Protein AF-A0A6A1URW0-F1 (afdb_monomer)

Structure (mmCIF, N/CA/C/O backbone):
data_AF-A0A6A1URW0-F1
#
_entry.id   AF-A0A6A1URW0-F1
#
loop_
_atom_site.group_PDB
_atom_site.id
_atom_site.type_symbol
_atom_site.label_atom_id
_atom_site.label_alt_id
_atom_site.label_comp_id
_atom_site.label_asym_id
_atom_site.label_entity_id
_atom_site.label_seq_id
_atom_site.pdbx_PDB_ins_code
_atom_site.Cartn_x
_atom_site.Cartn_y
_atom_site.Cartn_z
_atom_site.occupancy
_atom_site.B_iso_or_equiv
_atom_site.auth_seq_id
_atom_site.auth_comp_id
_atom_site.auth_asym_id
_atom_site.auth_atom_id
_atom_site.pdbx_PDB_model_num
ATOM 1 N N . MET A 1 1 ? 20.973 -12.492 -2.946 1.00 34.12 1 MET A N 1
ATOM 2 C CA . MET A 1 1 ? 20.709 -12.257 -1.513 1.00 34.12 1 MET A CA 1
ATOM 3 C C . MET A 1 1 ? 19.382 -11.526 -1.462 1.00 34.12 1 MET A C 1
ATOM 5 O O . MET A 1 1 ? 19.305 -10.441 -2.010 1.00 34.12 1 MET A O 1
ATOM 9 N N . LEU A 1 2 ? 18.318 -12.193 -1.011 1.00 36.94 2 LEU A N 1
ATOM 10 C CA . LEU A 1 2 ? 16.967 -11.626 -0.973 1.00 36.94 2 LEU A CA 1
ATOM 11 C C . LEU A 1 2 ? 16.920 -10.578 0.143 1.00 36.94 2 LEU A C 1
ATOM 13 O O . LEU A 1 2 ? 16.978 -10.933 1.319 1.00 36.94 2 LEU A O 1
ATOM 17 N N . ASP A 1 3 ? 16.863 -9.299 -0.217 1.00 43.34 3 ASP A N 1
ATOM 18 C CA . ASP A 1 3 ? 16.627 -8.229 0.747 1.00 43.34 3 ASP A CA 1
ATOM 19 C C . ASP A 1 3 ? 15.200 -8.359 1.299 1.00 43.34 3 ASP A C 1
ATOM 21 O O . ASP A 1 3 ? 14.215 -8.157 0.587 1.00 43.34 3 ASP A O 1
ATOM 25 N N . PHE A 1 4 ? 15.084 -8.683 2.592 1.00 49.00 4 PHE A N 1
ATOM 26 C CA . PHE A 1 4 ? 13.818 -8.854 3.325 1.00 49.00 4 PHE A CA 1
ATOM 27 C C . PHE A 1 4 ? 12.871 -7.641 3.245 1.00 49.00 4 PHE A C 1
ATOM 29 O O . PHE A 1 4 ? 11.690 -7.770 3.556 1.00 49.00 4 PHE A O 1
ATOM 36 N N . LYS A 1 5 ? 13.360 -6.474 2.804 1.00 49.03 5 LYS A N 1
ATOM 37 C CA . LYS A 1 5 ? 12.553 -5.266 2.578 1.00 49.03 5 LYS A CA 1
ATOM 38 C C . LYS A 1 5 ? 11.571 -5.406 1.409 1.00 49.03 5 LYS A C 1
ATOM 40 O O . LYS A 1 5 ? 10.525 -4.769 1.430 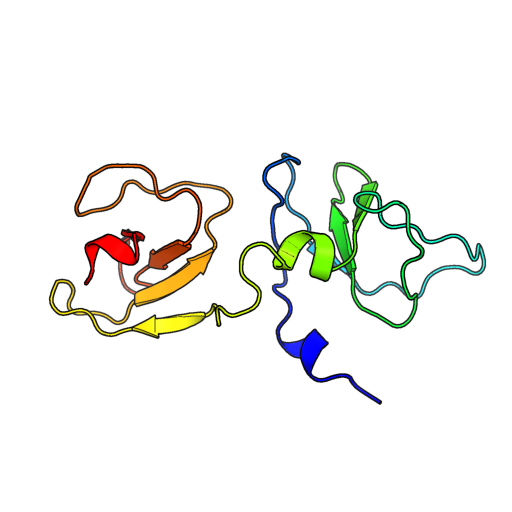1.00 49.03 5 LYS A O 1
ATOM 45 N N . CYS A 1 6 ? 11.869 -6.255 0.422 1.00 53.84 6 CYS A N 1
ATOM 46 C CA . CYS A 1 6 ? 10.985 -6.445 -0.733 1.00 53.84 6 CYS A CA 1
ATOM 47 C C . CYS A 1 6 ? 9.742 -7.283 -0.390 1.00 53.84 6 CYS A C 1
ATOM 49 O O . CYS A 1 6 ? 8.696 -7.109 -1.002 1.00 53.84 6 CYS A O 1
ATOM 51 N N . ALA A 1 7 ? 9.827 -8.156 0.622 1.00 51.69 7 ALA A N 1
ATOM 52 C CA . ALA A 1 7 ? 8.726 -9.038 1.026 1.00 51.69 7 ALA A CA 1
ATOM 53 C C . ALA A 1 7 ? 7.561 -8.300 1.714 1.00 51.69 7 ALA A C 1
ATOM 55 O O . ALA A 1 7 ? 6.494 -8.878 1.900 1.00 51.69 7 ALA A O 1
ATOM 56 N N . THR A 1 8 ? 7.765 -7.041 2.113 1.00 58.81 8 THR A N 1
ATOM 57 C CA . THR A 1 8 ? 6.752 -6.200 2.769 1.00 58.81 8 THR A CA 1
ATOM 58 C C . THR A 1 8 ? 6.145 -5.150 1.840 1.00 58.81 8 THR A C 1
ATOM 60 O O . THR A 1 8 ? 5.382 -4.306 2.304 1.00 58.81 8 THR A O 1
ATOM 63 N N . LEU A 1 9 ? 6.506 -5.156 0.553 1.00 61.72 9 LEU A N 1
ATOM 64 C CA . LEU A 1 9 ? 5.964 -4.216 -0.424 1.00 61.72 9 LEU A CA 1
ATOM 65 C C . LEU A 1 9 ? 4.505 -4.572 -0.729 1.00 61.72 9 LEU A C 1
ATOM 67 O O . LEU A 1 9 ? 4.162 -5.739 -0.917 1.00 61.72 9 LEU A O 1
ATOM 71 N N . GLN A 1 10 ? 3.636 -3.562 -0.741 1.00 62.44 10 GLN A N 1
ATOM 72 C CA . GLN A 1 10 ? 2.227 -3.755 -1.068 1.00 62.44 10 GLN A CA 1
ATOM 73 C C . GLN A 1 10 ? 2.092 -4.107 -2.551 1.00 62.44 10 GLN A C 1
ATOM 75 O O . GLN A 1 10 ? 2.816 -3.586 -3.389 1.00 62.44 10 GLN A O 1
ATOM 80 N N . HIS A 1 11 ? 1.152 -4.988 -2.886 1.00 57.31 11 HIS A N 1
ATOM 81 C CA . HIS A 1 11 ? 0.919 -5.385 -4.278 1.00 57.31 11 HIS A CA 1
ATOM 82 C C . HIS A 1 11 ? 0.406 -4.223 -5.146 1.00 57.31 11 HIS A C 1
ATOM 84 O O . HIS A 1 11 ? 0.636 -4.200 -6.351 1.00 57.31 11 HIS A O 1
ATOM 90 N N . SER A 1 12 ? -0.271 -3.249 -4.538 1.00 58.22 12 SER A N 1
ATOM 91 C CA . SER A 1 12 ? -0.721 -2.031 -5.201 1.00 58.22 12 SER A CA 1
ATOM 92 C C . SER A 1 12 ? -0.674 -0.842 -4.251 1.00 58.22 12 SER A C 1
ATOM 94 O O . SER A 1 12 ? -0.941 -0.990 -3.058 1.00 58.22 12 SER A O 1
ATOM 96 N N . THR A 1 13 ? -0.375 0.337 -4.780 1.00 61.44 13 THR A N 1
ATOM 97 C CA . THR A 1 13 ? -0.332 1.601 -4.035 1.00 61.44 13 THR A CA 1
ATOM 98 C C . THR A 1 13 ? -0.736 2.743 -4.964 1.00 61.44 13 THR A C 1
ATOM 100 O O . THR A 1 13 ? -0.619 2.605 -6.177 1.00 61.44 13 THR A O 1
ATOM 103 N N . SER A 1 14 ? -1.206 3.876 -4.450 1.00 58.09 14 SER A N 1
ATOM 104 C CA . SER A 1 14 ? -1.331 5.083 -5.274 1.00 58.09 14 SER A CA 1
ATOM 105 C C . SER A 1 14 ? -0.604 6.258 -4.644 1.00 58.09 14 SER A C 1
ATOM 107 O O . SER A 1 14 ? -0.432 6.358 -3.429 1.00 58.09 14 SER A O 1
ATOM 109 N N . TYR A 1 15 ? -0.111 7.120 -5.522 1.00 63.31 15 TYR A N 1
ATOM 110 C CA . TYR A 1 15 ? 0.699 8.278 -5.199 1.00 63.31 15 TYR A CA 1
ATOM 111 C C . TYR A 1 15 ? -0.175 9.504 -5.440 1.00 63.31 15 TYR A C 1
ATOM 113 O O . TYR A 1 15 ? -0.639 9.678 -6.553 1.00 63.31 15 TYR A O 1
ATOM 121 N N . GLY A 1 16 ? -0.443 10.323 -4.416 1.00 60.97 16 GLY A N 1
ATOM 122 C CA . GLY A 1 16 ? -1.436 11.414 -4.487 1.00 60.97 16 GLY A CA 1
ATOM 123 C C . GLY A 1 16 ? -1.359 12.330 -5.728 1.00 60.97 16 GLY A C 1
ATOM 124 O O . GLY A 1 16 ? -2.404 12.716 -6.238 1.00 60.97 16 GLY A O 1
ATOM 125 N N . PRO A 1 17 ? -0.163 12.653 -6.257 1.00 64.12 17 PRO A N 1
ATOM 126 C CA . PRO A 1 17 ? -0.009 13.387 -7.521 1.00 64.12 17 PRO A CA 1
ATOM 127 C C . PRO A 1 17 ? -0.361 12.619 -8.810 1.00 64.12 17 PRO A C 1
ATOM 129 O O . PRO A 1 17 ? -0.251 13.186 -9.893 1.00 64.12 17 PRO A O 1
ATOM 132 N N . HIS A 1 18 ? -0.735 11.343 -8.727 1.00 67.19 18 HIS A N 1
ATOM 133 C CA . HIS A 1 18 ? -0.957 10.454 -9.861 1.00 67.19 18 HIS A CA 1
ATOM 134 C C . HIS A 1 18 ? -2.251 9.639 -9.683 1.00 67.19 18 HIS A C 1
ATOM 136 O O . HIS A 1 18 ? -2.407 8.865 -8.738 1.00 67.19 18 HIS A O 1
ATOM 142 N N . GLU A 1 19 ? -3.177 9.805 -10.629 1.00 69.94 19 GLU A N 1
ATOM 143 C CA . GLU A 1 19 ? -4.565 9.329 -10.535 1.00 69.94 19 GLU A CA 1
ATOM 144 C C . GLU A 1 19 ? -4.707 7.795 -10.584 1.00 69.94 19 GLU A C 1
ATOM 146 O O . GLU A 1 19 ? -5.591 7.217 -9.958 1.00 69.94 19 GLU A O 1
ATOM 151 N N . HIS A 1 20 ? -3.817 7.095 -11.286 1.00 76.81 20 HIS A N 1
ATOM 152 C CA . HIS A 1 20 ? -3.943 5.646 -11.456 1.00 76.81 20 HIS A CA 1
ATOM 153 C C . HIS A 1 20 ? -3.161 4.869 -10.383 1.00 76.81 20 HIS A C 1
ATOM 155 O O . HIS A 1 20 ? -2.105 5.325 -9.920 1.00 76.81 20 HIS A O 1
ATOM 161 N N . PRO A 1 21 ? -3.647 3.683 -9.975 1.00 69.38 21 PRO A N 1
ATOM 162 C CA . PRO A 1 21 ? -2.935 2.834 -9.037 1.00 69.38 21 PRO A CA 1
ATOM 163 C C . PRO A 1 21 ? -1.670 2.262 -9.676 1.00 69.38 21 PRO A C 1
ATOM 165 O O . PRO A 1 21 ? -1.654 1.803 -10.815 1.00 69.38 21 PRO A O 1
ATOM 168 N N . PHE A 1 22 ? -0.608 2.232 -8.891 1.00 78.81 22 PHE A N 1
ATOM 169 C CA . PHE A 1 22 ? 0.595 1.496 -9.206 1.00 78.81 22 PHE A CA 1
ATOM 170 C C . PHE A 1 22 ? 0.450 0.054 -8.758 1.00 78.81 22 PHE A C 1
ATOM 172 O O . PHE A 1 22 ? 0.035 -0.217 -7.631 1.00 78.81 22 PHE A O 1
ATOM 179 N N . ILE A 1 23 ? 0.859 -0.867 -9.617 1.00 78.88 23 ILE A N 1
ATOM 180 C CA . ILE A 1 23 ? 1.015 -2.280 -9.299 1.00 78.88 23 ILE A CA 1
ATOM 181 C C . ILE A 1 23 ? 2.483 -2.589 -9.058 1.00 78.88 23 ILE A C 1
ATOM 183 O O . ILE A 1 23 ? 3.374 -2.020 -9.688 1.00 78.88 23 ILE A O 1
ATOM 187 N N . LEU A 1 24 ? 2.746 -3.472 -8.107 1.00 80.50 24 LEU A N 1
ATOM 188 C CA . LEU A 1 24 ? 4.095 -3.910 -7.825 1.00 80.50 24 LEU A CA 1
ATOM 189 C C . LEU A 1 24 ? 4.526 -4.911 -8.901 1.00 80.50 24 LEU A C 1
ATOM 191 O O . LEU A 1 24 ? 3.949 -5.990 -9.036 1.00 80.50 24 LEU A O 1
ATOM 195 N N . CYS A 1 25 ? 5.551 -4.547 -9.658 1.00 77.12 25 CYS A N 1
ATOM 196 C CA . CYS A 1 25 ? 6.066 -5.313 -10.775 1.00 77.12 25 CYS A CA 1
ATOM 197 C C . CYS A 1 25 ? 7.489 -5.802 -10.513 1.00 77.12 25 CYS A C 1
ATOM 199 O O . CYS A 1 25 ? 8.321 -5.144 -9.883 1.00 77.12 25 CYS A O 1
ATOM 201 N N . TYR A 1 26 ? 7.757 -6.985 -11.053 1.00 73.81 26 TYR A N 1
ATOM 202 C CA . TYR A 1 26 ? 9.087 -7.550 -11.183 1.00 73.81 26 TYR A CA 1
ATOM 203 C C . TYR A 1 26 ? 9.215 -8.087 -12.605 1.00 73.81 26 TYR A C 1
ATOM 205 O O . TYR A 1 26 ? 8.752 -9.186 -12.912 1.00 73.81 26 TYR A O 1
ATOM 213 N N . SER A 1 27 ? 9.776 -7.275 -13.493 1.00 68.25 27 SER A N 1
ATOM 214 C CA . SER A 1 27 ? 10.096 -7.681 -14.858 1.00 68.25 27 SER A CA 1
ATOM 215 C C . SER A 1 27 ? 11.587 -7.959 -14.968 1.00 68.25 27 SER A C 1
ATOM 217 O O . SER A 1 27 ? 12.402 -7.155 -14.521 1.00 68.25 27 SER A O 1
ATOM 219 N N . ALA A 1 28 ? 11.939 -9.085 -15.594 1.00 55.31 28 ALA A N 1
ATOM 220 C CA . ALA A 1 28 ? 13.261 -9.234 -16.180 1.00 55.31 28 ALA A CA 1
ATOM 221 C C . ALA A 1 28 ? 13.320 -8.241 -17.342 1.00 55.31 28 ALA A C 1
ATOM 223 O O . ALA A 1 28 ? 12.679 -8.430 -18.372 1.00 55.31 28 ALA A O 1
ATOM 224 N N . GLU A 1 29 ? 13.962 -7.122 -17.069 1.00 60.88 29 GLU A N 1
ATOM 225 C CA . GLU A 1 29 ? 14.122 -6.005 -17.979 1.00 60.88 29 GLU A CA 1
ATOM 226 C C . GLU A 1 29 ? 14.914 -6.438 -19.233 1.00 60.88 29 GLU A C 1
ATOM 228 O O . GLU A 1 29 ? 15.757 -7.335 -19.160 1.00 60.88 29 GLU A O 1
ATOM 233 N N . ASP A 1 30 ? 14.571 -5.881 -20.399 1.00 58.16 30 ASP A N 1
ATOM 234 C CA . ASP A 1 30 ? 15.257 -6.174 -21.660 1.00 58.16 30 ASP A CA 1
ATOM 235 C C . ASP A 1 30 ? 16.674 -5.551 -21.704 1.00 58.16 30 ASP A C 1
ATOM 237 O O . ASP A 1 30 ? 17.070 -4.758 -20.846 1.00 58.16 30 ASP A O 1
ATOM 241 N N . ASP A 1 31 ? 17.500 -5.930 -22.680 1.00 60.53 31 ASP A N 1
ATOM 242 C CA . ASP A 1 31 ? 18.896 -5.465 -22.764 1.00 60.53 31 ASP A CA 1
ATOM 243 C C . ASP A 1 31 ? 19.026 -3.968 -23.157 1.00 60.53 31 ASP A C 1
ATOM 245 O O . ASP A 1 31 ? 20.112 -3.526 -23.535 1.00 60.53 31 ASP A O 1
ATOM 249 N N 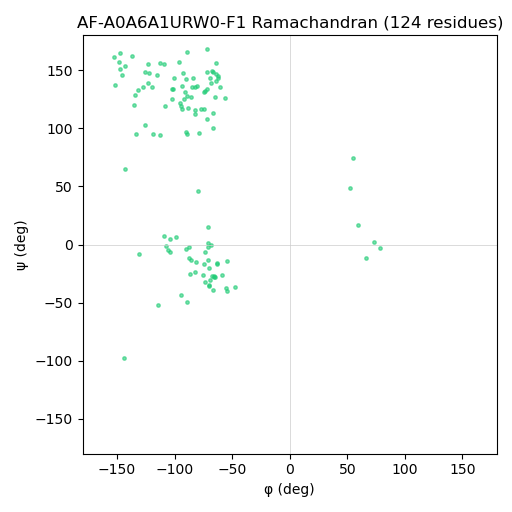. SER A 1 32 ? 17.946 -3.171 -23.092 1.00 67.00 32 SER A N 1
ATOM 250 C CA . SER A 1 32 ? 17.964 -1.733 -23.410 1.00 67.00 32 SER A CA 1
ATOM 251 C C . SER A 1 32 ? 18.800 -0.902 -22.435 1.00 67.00 32 SER A C 1
ATOM 253 O O . SER A 1 32 ? 19.356 0.116 -22.836 1.00 67.00 32 SER A O 1
ATOM 255 N N . GLY A 1 33 ? 18.937 -1.348 -21.181 1.00 60.25 33 GLY A N 1
ATOM 256 C CA . GLY A 1 33 ? 19.833 -0.752 -20.185 1.00 60.25 33 GLY A CA 1
ATOM 257 C C . GLY A 1 33 ? 19.396 0.599 -19.608 1.00 60.25 33 GLY A C 1
ATOM 258 O O . GLY A 1 33 ? 20.115 1.135 -18.771 1.00 60.25 33 GLY A O 1
ATOM 259 N N . GLU A 1 34 ? 18.237 1.132 -19.999 1.00 66.44 34 GLU A N 1
ATOM 260 C CA . GLU A 1 34 ? 17.760 2.455 -19.585 1.00 66.44 34 GLU A CA 1
ATOM 261 C C . GLU A 1 34 ? 16.443 2.346 -18.811 1.00 66.44 34 GLU A C 1
ATOM 263 O O . GLU A 1 34 ? 15.350 2.300 -19.374 1.00 66.44 34 GLU A O 1
ATOM 268 N N . TYR A 1 35 ? 16.552 2.315 -17.483 1.00 76.81 35 TYR A N 1
ATOM 269 C CA . TYR A 1 35 ? 15.414 2.153 -16.585 1.00 76.81 35 TYR A CA 1
ATOM 270 C C . TYR A 1 35 ? 15.396 3.275 -15.578 1.00 76.81 35 TYR A C 1
ATOM 272 O O . TYR A 1 35 ? 16.142 3.238 -14.611 1.00 76.81 35 TYR A O 1
ATOM 280 N N . TYR A 1 36 ? 14.529 4.256 -15.779 1.00 83.44 36 TYR A N 1
ATOM 281 C CA . TYR A 1 36 ? 14.434 5.416 -14.899 1.00 83.44 36 TYR A CA 1
ATOM 282 C C . TYR A 1 36 ? 13.139 5.381 -14.088 1.00 83.44 36 TYR A C 1
ATOM 284 O O . TYR A 1 36 ? 12.179 4.687 -14.437 1.00 83.44 36 TYR A O 1
ATOM 292 N N . CYS A 1 37 ? 13.162 6.047 -12.939 1.00 83.81 37 CYS A N 1
ATOM 293 C CA . CYS A 1 37 ? 11.989 6.325 -12.125 1.00 83.81 37 CYS A CA 1
ATOM 294 C C . CYS A 1 37 ? 11.414 7.674 -12.535 1.00 83.81 37 CYS A C 1
ATOM 296 O O . CYS A 1 37 ? 12.112 8.678 -12.446 1.00 83.81 37 CYS A O 1
ATOM 298 N N . ASP A 1 38 ? 10.136 7.726 -12.892 1.00 83.75 38 ASP A N 1
ATOM 299 C CA . ASP A 1 38 ? 9.522 8.972 -13.363 1.00 83.75 38 ASP A CA 1
ATOM 300 C C . ASP A 1 38 ? 9.259 10.007 -12.252 1.00 83.75 38 ASP A C 1
ATOM 302 O O . ASP A 1 38 ? 8.841 11.128 -12.540 1.00 83.75 38 ASP A O 1
ATOM 306 N N . ILE A 1 39 ? 9.483 9.656 -10.977 1.00 80.50 39 ILE A N 1
ATOM 307 C CA . ILE A 1 39 ? 9.358 10.597 -9.849 1.00 80.50 39 ILE A CA 1
ATOM 308 C C . ILE A 1 39 ? 10.678 11.319 -9.577 1.00 80.50 39 ILE A C 1
ATOM 310 O O . ILE A 1 39 ? 10.681 12.534 -9.398 1.00 80.50 39 ILE A O 1
ATOM 314 N N . CYS A 1 40 ? 11.785 10.581 -9.467 1.00 81.12 40 CYS A N 1
ATOM 315 C CA . CYS A 1 40 ? 13.082 11.154 -9.094 1.00 81.12 40 CYS A CA 1
ATOM 316 C C . CYS A 1 40 ? 14.070 11.265 -10.257 1.00 81.12 40 CYS A C 1
ATOM 318 O O . CYS A 1 40 ? 15.156 11.797 -10.057 1.00 81.12 40 CYS A O 1
ATOM 320 N N . GLU A 1 41 ? 13.711 10.760 -11.440 1.00 83.38 41 GLU A N 1
ATOM 321 C CA . GLU A 1 41 ? 14.545 10.737 -12.648 1.00 83.38 41 GLU A CA 1
ATOM 322 C C . GLU A 1 41 ? 15.876 9.969 -12.474 1.00 83.38 41 GLU A C 1
ATOM 324 O O . GLU A 1 41 ? 16.784 10.079 -13.294 1.00 83.38 41 GLU A O 1
ATOM 329 N N . GLU A 1 42 ? 15.999 9.144 -11.427 1.00 83.31 42 GLU A N 1
ATOM 330 C CA . GLU A 1 42 ? 17.171 8.294 -11.181 1.00 83.31 42 GLU A CA 1
ATOM 331 C C . GLU A 1 42 ? 16.973 6.868 -11.713 1.00 83.31 42 GLU A C 1
ATOM 333 O O . GLU A 1 42 ? 15.848 6.370 -11.839 1.00 83.31 42 GLU A O 1
ATOM 338 N N . GLU A 1 43 ? 18.086 6.177 -11.977 1.00 83.69 43 GLU A N 1
ATOM 339 C CA . GLU A 1 43 ? 18.075 4.791 -12.446 1.00 83.69 43 GLU A CA 1
ATOM 340 C C . GLU A 1 43 ? 17.410 3.837 -11.435 1.00 83.69 43 GLU A C 1
ATOM 342 O O . GLU A 1 43 ? 17.645 3.850 -10.220 1.00 83.69 43 GLU A O 1
ATOM 347 N N . ARG A 1 44 ? 16.562 2.953 -11.950 1.00 82.62 44 ARG A N 1
ATOM 348 C CA . ARG A 1 44 ? 15.977 1.819 -11.243 1.00 82.62 44 ARG A CA 1
ATOM 349 C C . ARG A 1 44 ? 16.955 0.657 -11.282 1.00 82.62 44 ARG A C 1
ATOM 351 O O . ARG A 1 44 ? 17.652 0.419 -12.261 1.00 82.62 44 ARG A O 1
ATOM 358 N N . ASN A 1 45 ? 16.998 -0.095 -10.188 1.00 77.38 45 ASN A N 1
ATOM 359 C CA . ASN A 1 45 ? 17.788 -1.313 -10.149 1.00 77.38 45 ASN A CA 1
ATOM 360 C C . ASN A 1 45 ? 16.980 -2.452 -10.798 1.00 77.38 45 ASN A C 1
ATOM 362 O O . ASN A 1 45 ? 15.980 -2.861 -10.201 1.00 77.38 45 ASN A O 1
ATOM 366 N N . PRO A 1 46 ? 17.434 -3.032 -11.924 1.00 74.75 46 PRO A N 1
ATOM 367 C CA . PRO A 1 46 ? 16.708 -4.086 -12.645 1.00 74.75 46 PRO A CA 1
ATOM 368 C C . PRO A 1 46 ? 16.527 -5.372 -11.823 1.00 74.75 46 PRO A C 1
ATOM 370 O O . PRO A 1 46 ? 15.734 -6.247 -12.156 1.00 74.75 46 PRO A O 1
ATOM 373 N N . LYS A 1 47 ? 17.286 -5.534 -10.731 1.00 75.06 47 LYS A N 1
ATOM 374 C CA . LYS A 1 47 ? 17.196 -6.699 -9.837 1.00 75.06 47 LYS A CA 1
ATOM 375 C C . LYS A 1 47 ? 16.190 -6.508 -8.700 1.00 75.06 47 LYS A C 1
ATOM 377 O O . LYS A 1 47 ? 16.013 -7.438 -7.912 1.00 75.06 47 LYS A O 1
ATOM 382 N N . LEU A 1 48 ? 15.568 -5.334 -8.580 1.00 76.88 48 LEU A N 1
ATOM 383 C CA . LEU A 1 48 ? 14.620 -4.999 -7.520 1.00 76.88 48 LEU A CA 1
ATOM 384 C C . LEU A 1 48 ? 13.204 -4.826 -8.072 1.00 76.88 48 LEU A C 1
ATOM 386 O O . LEU A 1 48 ? 12.994 -4.539 -9.245 1.00 76.88 48 LEU A O 1
ATOM 390 N N . TRP A 1 49 ? 12.223 -5.018 -7.194 1.00 80.75 49 TRP A N 1
ATOM 391 C CA . TRP A 1 49 ? 10.818 -4.783 -7.512 1.00 80.75 49 TRP A CA 1
ATOM 392 C C . TRP A 1 49 ? 10.572 -3.275 -7.606 1.00 80.75 49 TRP A C 1
ATOM 394 O O . TRP A 1 49 ? 11.202 -2.493 -6.888 1.00 80.75 49 TRP A O 1
ATOM 404 N N . PHE A 1 50 ? 9.645 -2.869 -8.464 1.00 82.38 50 PHE A N 1
ATOM 405 C CA . PHE A 1 50 ? 9.272 -1.472 -8.665 1.00 82.38 50 PHE A CA 1
ATOM 406 C C . PHE A 1 50 ? 7.757 -1.334 -8.760 1.00 82.38 50 PHE A C 1
ATOM 408 O O . PHE A 1 50 ? 7.047 -2.316 -8.956 1.00 82.38 50 PHE A O 1
ATOM 415 N N . TYR A 1 51 ? 7.253 -0.119 -8.587 1.00 82.81 51 TYR A N 1
ATOM 416 C CA . TYR A 1 51 ? 5.844 0.177 -8.804 1.00 82.81 51 TYR A CA 1
ATOM 417 C C . TYR A 1 51 ? 5.651 0.677 -10.228 1.00 82.81 51 TYR A C 1
ATOM 419 O O . TYR A 1 51 ? 6.439 1.480 -10.717 1.00 82.81 51 TYR A O 1
ATOM 427 N N . TYR A 1 52 ? 4.611 0.201 -10.895 1.00 84.38 52 TYR A N 1
ATOM 428 C CA . TYR A 1 52 ? 4.319 0.542 -12.276 1.00 84.38 52 TYR A CA 1
ATOM 429 C C . TYR A 1 52 ? 2.844 0.859 -12.439 1.00 84.38 52 TYR A C 1
ATOM 431 O O . TYR A 1 52 ? 1.985 0.083 -12.026 1.00 84.38 52 TYR A O 1
ATOM 439 N N . CYS A 1 53 ? 2.540 1.997 -13.045 1.00 83.06 53 CYS A N 1
ATOM 440 C CA . CYS A 1 53 ? 1.197 2.269 -13.524 1.00 83.06 53 CYS A CA 1
ATOM 441 C C . CYS A 1 53 ? 1.062 1.744 -14.955 1.00 83.06 53 CYS A C 1
ATOM 443 O O . CYS A 1 53 ? 1.734 2.248 -15.857 1.00 83.06 53 CYS A O 1
ATOM 445 N N . ALA A 1 54 ? 0.170 0.775 -15.170 1.00 80.88 54 ALA A N 1
ATOM 446 C CA . ALA A 1 54 ? -0.097 0.232 -16.500 1.00 80.88 54 ALA A CA 1
ATOM 447 C C . ALA A 1 54 ? -0.823 1.235 -17.412 1.00 80.88 54 ALA A C 1
ATOM 449 O O . ALA A 1 54 ? -0.524 1.302 -18.601 1.00 80.88 54 ALA A O 1
ATOM 450 N N . ASP A 1 55 ? -1.727 2.044 -16.856 1.00 82.12 55 ASP A N 1
ATOM 451 C CA . ASP A 1 55 ? -2.523 3.012 -17.619 1.00 82.12 55 ASP A CA 1
ATOM 452 C C . ASP A 1 55 ? -1.685 4.188 -18.147 1.00 82.12 55 ASP A C 1
ATOM 454 O O . ASP A 1 55 ? -1.921 4.681 -19.249 1.00 82.12 55 ASP A O 1
ATOM 458 N N . CYS A 1 56 ? -0.674 4.619 -17.387 1.00 81.75 56 CYS A N 1
ATOM 459 C CA . CYS A 1 56 ? 0.199 5.745 -17.741 1.00 81.75 56 CYS A CA 1
ATOM 460 C C . CYS A 1 56 ? 1.581 5.329 -18.237 1.00 81.75 56 CYS A C 1
ATOM 462 O O . CYS A 1 56 ? 2.347 6.192 -18.651 1.00 81.75 56 CYS A O 1
ATOM 464 N N . SER A 1 57 ? 1.912 4.037 -18.184 1.00 84.75 57 SER A N 1
ATOM 465 C CA . SER A 1 57 ? 3.276 3.552 -18.410 1.00 84.75 57 SER A CA 1
ATOM 466 C C . SER A 1 57 ? 4.315 4.269 -17.541 1.00 84.75 57 SER A C 1
ATOM 468 O O . SER A 1 57 ? 5.339 4.710 -18.045 1.00 84.75 57 SER A O 1
ATOM 470 N N . TYR A 1 58 ? 4.036 4.371 -16.238 1.00 81.25 58 TYR A N 1
ATOM 471 C CA . TYR A 1 58 ? 4.804 5.194 -15.295 1.00 81.25 58 TYR A CA 1
ATOM 472 C C . TYR A 1 58 ? 5.552 4.297 -14.292 1.00 81.25 58 TYR A C 1
ATOM 474 O O . TYR A 1 58 ? 4.939 3.822 -13.328 1.00 81.25 58 TYR A O 1
ATOM 482 N N . PRO A 1 59 ? 6.824 3.931 -14.529 1.00 85.94 59 PRO A N 1
ATOM 483 C CA . PRO A 1 59 ? 7.623 3.173 -13.571 1.00 85.94 59 PRO A CA 1
ATOM 484 C C . PRO A 1 59 ? 8.247 4.062 -12.489 1.00 85.94 59 PRO A C 1
ATOM 486 O O . PRO A 1 59 ? 8.854 5.093 -12.764 1.00 85.94 59 PRO A O 1
ATOM 489 N N . VAL A 1 60 ? 8.177 3.623 -11.233 1.00 83.75 60 VAL A N 1
ATOM 490 C CA . VAL A 1 60 ? 8.723 4.370 -10.093 1.00 83.75 60 VAL A CA 1
ATOM 491 C C . VAL A 1 60 ? 9.346 3.462 -9.037 1.00 83.75 60 VAL A C 1
ATOM 493 O O . VAL A 1 60 ? 8.975 2.293 -8.881 1.00 83.75 60 VAL A O 1
ATOM 496 N N . HIS A 1 61 ? 10.308 3.990 -8.274 1.00 83.81 61 HIS A N 1
ATOM 497 C CA . HIS A 1 61 ? 10.894 3.238 -7.165 1.00 83.81 61 HIS A CA 1
ATOM 498 C C . HIS A 1 61 ? 9.863 3.000 -6.052 1.00 83.81 61 HIS A C 1
ATOM 500 O O . HIS A 1 61 ? 9.049 3.880 -5.759 1.00 83.81 61 HIS A O 1
ATOM 506 N N . PRO A 1 62 ? 9.957 1.868 -5.328 1.00 78.38 62 PRO A N 1
ATOM 507 C CA . PRO A 1 62 ? 9.134 1.628 -4.148 1.00 78.38 62 PRO A CA 1
ATOM 508 C C . PRO A 1 62 ? 9.232 2.736 -3.099 1.00 78.38 62 PRO A C 1
ATOM 510 O O . PRO A 1 62 ? 8.220 3.137 -2.531 1.00 78.38 62 PRO A O 1
ATOM 513 N N . ASN A 1 63 ? 10.438 3.261 -2.872 1.00 74.50 63 ASN A N 1
ATOM 514 C CA . ASN A 1 63 ? 10.674 4.304 -1.875 1.00 74.50 63 ASN A CA 1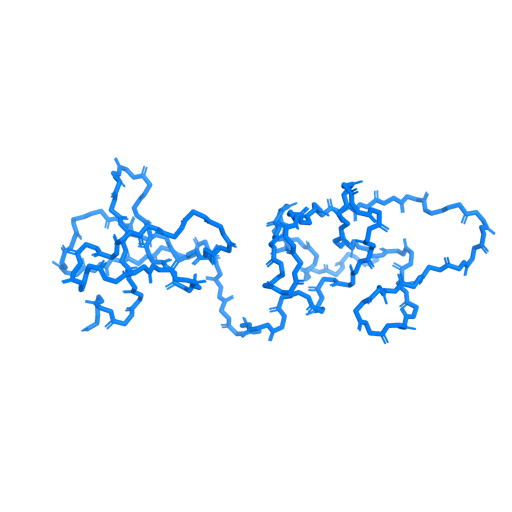
ATOM 515 C C . ASN A 1 63 ? 9.999 5.629 -2.258 1.00 74.50 63 ASN A C 1
ATOM 517 O O . ASN A 1 63 ? 9.365 6.237 -1.404 1.00 74.50 63 ASN A O 1
ATOM 521 N N . CYS A 1 64 ? 10.007 6.008 -3.541 1.00 76.75 64 CYS A N 1
ATOM 522 C CA . CYS A 1 64 ? 9.370 7.242 -4.010 1.00 76.75 64 CYS A CA 1
ATOM 523 C C . CYS A 1 64 ? 7.862 7.302 -3.713 1.00 76.75 64 CYS A C 1
ATOM 525 O O . CYS A 1 64 ? 7.322 8.396 -3.560 1.00 76.75 64 CYS A O 1
ATOM 527 N N . ILE A 1 65 ? 7.187 6.150 -3.591 1.00 71.25 65 ILE A N 1
ATOM 528 C CA . ILE A 1 65 ? 5.785 6.097 -3.154 1.00 71.25 65 ILE A CA 1
ATOM 529 C C . ILE A 1 65 ? 5.659 5.869 -1.638 1.00 71.25 65 ILE A C 1
ATOM 531 O O . ILE A 1 65 ? 4.834 6.499 -0.974 1.00 71.25 65 ILE A O 1
ATOM 535 N N . LEU A 1 66 ? 6.455 4.960 -1.069 1.00 68.69 66 LEU A N 1
ATOM 536 C CA . LEU A 1 66 ? 6.281 4.494 0.313 1.00 68.69 66 LEU A CA 1
ATOM 537 C C . LEU A 1 66 ? 6.871 5.436 1.379 1.00 68.69 66 LEU A C 1
ATOM 539 O O . LEU A 1 66 ? 6.522 5.325 2.556 1.00 68.69 66 LEU A O 1
ATOM 543 N N . GLU A 1 67 ? 7.726 6.391 1.007 1.00 60.06 67 GLU A N 1
ATOM 544 C CA . GLU A 1 67 ? 8.381 7.314 1.947 1.00 60.06 67 GLU A CA 1
ATOM 545 C C . GLU A 1 67 ? 7.459 8.375 2.578 1.00 60.06 67 GLU A C 1
ATOM 547 O O . GLU A 1 67 ? 7.917 9.139 3.427 1.00 60.06 67 GLU A O 1
ATOM 552 N N . LYS A 1 68 ? 6.147 8.397 2.290 1.00 57.53 68 LYS A N 1
ATOM 553 C CA . LYS A 1 68 ? 5.203 9.241 3.056 1.00 57.53 68 LYS A CA 1
ATOM 554 C C . LYS A 1 68 ? 5.095 8.790 4.530 1.00 57.53 68 LYS A C 1
ATOM 556 O O . LYS A 1 68 ? 4.865 9.622 5.405 1.00 57.53 68 LYS A O 1
ATOM 561 N N . PHE A 1 69 ? 5.315 7.498 4.832 1.00 57.62 69 PHE A N 1
ATOM 562 C CA . PHE A 1 69 ? 5.243 6.936 6.195 1.00 57.62 69 PHE A CA 1
ATOM 563 C C . PHE A 1 69 ? 6.305 5.846 6.478 1.00 57.62 69 PHE A C 1
ATOM 565 O O . PHE A 1 69 ? 5.958 4.699 6.775 1.00 57.62 69 PHE A O 1
ATOM 572 N N . PRO A 1 70 ? 7.609 6.177 6.488 1.00 51.66 70 PRO A N 1
ATOM 573 C CA . PRO A 1 70 ? 8.702 5.193 6.527 1.00 51.66 70 PRO A CA 1
ATOM 574 C C . PRO A 1 70 ? 8.742 4.327 7.800 1.00 51.66 70 PRO A C 1
ATOM 576 O O . PRO A 1 70 ? 9.379 3.278 7.825 1.00 51.66 70 PRO A O 1
ATOM 579 N N . ASN A 1 71 ? 8.051 4.744 8.867 1.00 55.19 71 ASN A N 1
ATOM 580 C CA . ASN A 1 71 ? 8.048 4.071 10.169 1.00 55.19 71 ASN A CA 1
ATOM 581 C C . ASN A 1 71 ? 6.722 3.364 10.507 1.00 55.19 71 ASN A C 1
ATOM 583 O O . ASN A 1 71 ? 6.542 2.908 11.640 1.00 55.19 71 ASN A O 1
ATOM 587 N N . ILE A 1 72 ? 5.771 3.284 9.571 1.00 61.69 72 I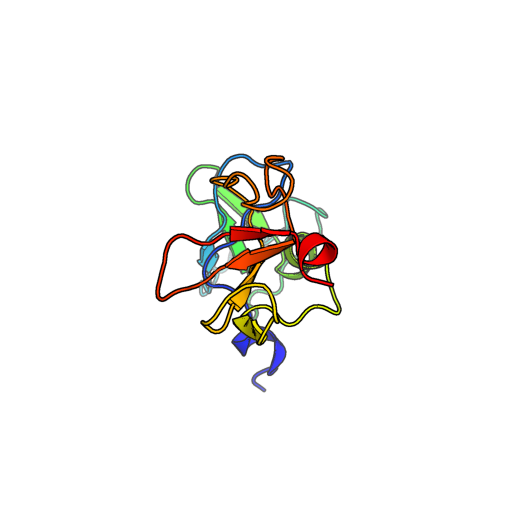LE A N 1
ATOM 588 C CA . ILE A 1 72 ? 4.450 2.697 9.824 1.00 61.69 72 ILE A CA 1
ATOM 589 C C . ILE A 1 72 ? 4.370 1.281 9.251 1.00 61.69 72 ILE A C 1
ATOM 591 O O . ILE A 1 72 ? 4.603 1.048 8.072 1.00 61.69 72 ILE A O 1
ATOM 595 N N . LYS A 1 73 ? 4.010 0.317 10.108 1.00 66.50 73 LYS A N 1
ATOM 596 C CA . LYS A 1 73 ? 3.720 -1.063 9.699 1.00 66.50 73 LYS A CA 1
ATOM 597 C C . LYS A 1 73 ? 2.236 -1.198 9.369 1.00 66.50 73 LYS A C 1
ATOM 599 O O . LYS A 1 73 ? 1.419 -1.377 10.274 1.00 66.50 73 LYS A O 1
ATOM 604 N N . PHE A 1 74 ? 1.910 -1.108 8.086 1.00 72.69 74 PHE A N 1
ATOM 605 C CA . PHE A 1 74 ? 0.577 -1.416 7.571 1.00 72.69 74 PHE A CA 1
ATOM 606 C C . PHE A 1 74 ? 0.219 -2.892 7.786 1.00 72.69 74 PHE A C 1
ATOM 608 O O . PHE A 1 74 ? 1.098 -3.735 7.971 1.00 72.69 74 PHE A O 1
ATOM 615 N N . GLY A 1 75 ? -1.077 -3.202 7.824 1.00 70.31 75 GLY A N 1
ATOM 616 C CA . GLY A 1 75 ? -1.571 -4.555 8.098 1.00 70.31 75 GLY A CA 1
ATOM 617 C C . GLY A 1 75 ? -1.537 -4.945 9.579 1.00 70.31 75 GLY A C 1
ATOM 618 O O . GLY A 1 75 ? -1.995 -6.024 9.948 1.00 70.31 75 GLY A O 1
ATOM 619 N N 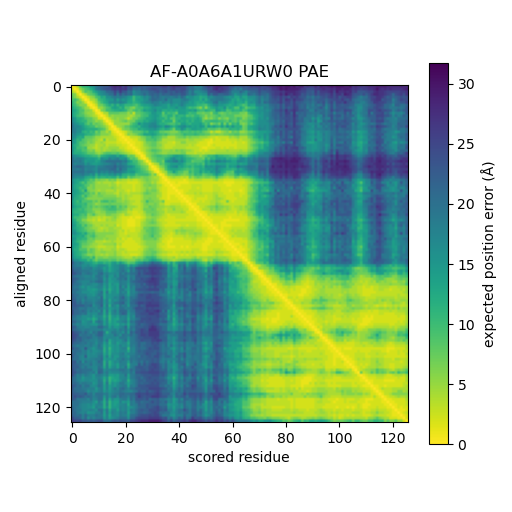. LYS A 1 76 ? -1.018 -4.078 10.459 1.00 78.19 76 LYS A N 1
ATOM 620 C CA . LYS A 1 76 ? -1.071 -4.306 11.902 1.00 78.19 76 LYS A CA 1
ATOM 621 C C . LYS A 1 76 ? -2.490 -4.082 12.414 1.00 78.19 76 LYS A C 1
ATOM 623 O O . LYS A 1 76 ? -3.095 -3.049 12.137 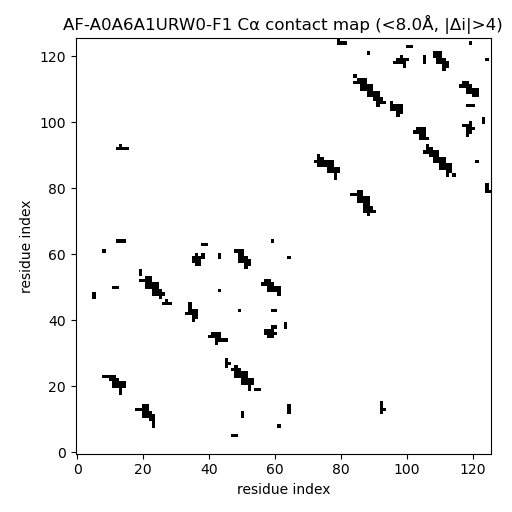1.00 78.19 76 LYS A O 1
ATOM 628 N N . THR A 1 77 ? -2.972 -5.026 13.213 1.00 85.62 77 THR A N 1
ATOM 629 C CA . THR A 1 77 ? -4.276 -4.955 13.868 1.00 85.62 77 THR A CA 1
ATOM 630 C C . THR A 1 77 ? -4.189 -4.291 15.240 1.00 85.62 77 THR A C 1
ATOM 632 O O . THR A 1 77 ? -3.244 -4.522 16.000 1.00 85.62 77 THR A O 1
ATOM 635 N N . TYR A 1 78 ? -5.201 -3.504 15.580 1.00 84.19 78 TYR A N 1
ATOM 636 C CA . TYR A 1 78 ? -5.348 -2.770 16.828 1.00 84.19 78 TYR A CA 1
ATOM 637 C C . TYR A 1 78 ? -6.703 -3.099 17.448 1.00 84.19 78 TYR A C 1
ATOM 639 O O . TYR A 1 78 ? -7.719 -3.120 16.757 1.00 84.19 78 TYR A O 1
ATOM 647 N N . LYS A 1 79 ? -6.713 -3.337 18.760 1.00 88.81 79 LYS A N 1
ATOM 648 C CA . LYS A 1 79 ? -7.940 -3.331 19.554 1.00 88.81 79 LYS A CA 1
ATOM 649 C C . LYS A 1 79 ? -8.157 -1.906 20.049 1.00 88.81 79 LYS A C 1
ATOM 651 O O . LYS A 1 79 ? -7.231 -1.330 20.617 1.00 88.81 79 LYS A O 1
ATOM 656 N N . VAL A 1 80 ? -9.338 -1.354 19.812 1.00 84.94 80 VAL A N 1
ATOM 657 C CA . VAL A 1 80 ? -9.725 -0.009 20.257 1.00 84.94 80 VAL A CA 1
ATOM 658 C C . VAL A 1 80 ? -10.974 -0.136 21.118 1.00 84.94 80 VAL A C 1
ATOM 660 O O . VAL A 1 80 ? -11.791 -1.015 20.876 1.00 84.94 80 VAL A O 1
ATOM 663 N N . ASP A 1 81 ? -11.141 0.719 22.120 1.00 85.19 81 ASP A N 1
ATOM 664 C CA . ASP A 1 81 ? -12.264 0.574 23.062 1.00 85.19 81 ASP A CA 1
ATOM 665 C C . ASP A 1 81 ? -13.614 0.999 22.461 1.00 85.19 81 ASP A C 1
ATOM 667 O O . ASP A 1 81 ? -14.674 0.625 22.953 1.00 85.19 81 ASP A O 1
ATOM 671 N N . ILE A 1 82 ? -13.577 1.749 21.360 1.00 82.50 82 ILE A N 1
ATOM 672 C CA . ILE A 1 82 ? -14.756 2.269 20.658 1.00 82.50 82 ILE A CA 1
ATOM 673 C C . ILE A 1 82 ? -15.337 1.300 19.614 1.00 82.50 82 ILE A C 1
ATOM 675 O O . ILE A 1 82 ? -16.321 1.629 18.952 1.00 82.50 82 ILE A O 1
ATOM 679 N N . HIS A 1 83 ? -14.720 0.131 19.419 1.00 87.31 83 HIS A N 1
ATOM 680 C CA . HIS A 1 83 ? -15.174 -0.865 18.453 1.00 87.31 83 HIS A CA 1
ATOM 681 C C . HIS A 1 83 ? -14.781 -2.285 18.880 1.00 87.31 83 HIS A C 1
ATOM 683 O O . HIS A 1 83 ? -13.660 -2.524 19.313 1.00 87.31 83 HIS A O 1
ATOM 689 N N . GLU A 1 84 ? -15.696 -3.245 18.743 1.00 89.12 84 GLU A N 1
ATOM 690 C CA . GLU A 1 84 ? -15.528 -4.593 19.310 1.00 89.12 84 GLU A CA 1
ATOM 691 C C . GLU A 1 84 ? -14.511 -5.469 18.556 1.00 89.12 84 GLU A C 1
ATOM 693 O O . GLU A 1 84 ? -13.829 -6.291 19.174 1.00 89.12 84 GLU A O 1
ATOM 698 N N . HIS A 1 85 ? -14.383 -5.287 17.239 1.00 92.06 85 HIS A N 1
ATOM 699 C CA . HIS A 1 85 ? -13.472 -6.064 16.395 1.00 92.06 85 HIS A CA 1
ATOM 700 C C . HIS A 1 85 ? -12.080 -5.432 16.303 1.00 92.06 85 HIS A C 1
ATOM 702 O O . HIS A 1 85 ? -11.869 -4.258 16.613 1.00 92.06 85 HIS A O 1
ATOM 708 N N . LEU A 1 86 ? -11.117 -6.213 15.815 1.00 89.50 86 LEU A N 1
ATOM 709 C CA . LEU A 1 86 ? -9.780 -5.713 15.516 1.00 89.50 86 LEU A CA 1
ATOM 710 C C . LEU A 1 86 ? -9.788 -4.862 14.244 1.00 89.50 86 LEU A C 1
ATOM 712 O O . LEU A 1 86 ? -10.267 -5.293 13.197 1.00 89.50 86 LEU A O 1
ATOM 716 N N . LEU A 1 87 ? -9.176 -3.681 14.322 1.00 90.25 87 LEU A N 1
ATOM 717 C CA . LEU A 1 87 ? -9.010 -2.804 13.171 1.00 90.25 87 LEU A CA 1
ATOM 718 C C . LEU A 1 87 ? -7.605 -2.913 12.617 1.00 90.25 87 LEU A C 1
ATOM 720 O O . LEU A 1 87 ? -6.624 -2.822 13.350 1.00 90.25 87 LEU A O 1
ATOM 724 N N . THR A 1 88 ? -7.502 -3.043 11.309 1.00 89.06 88 THR A N 1
ATOM 725 C CA . THR A 1 88 ? -6.246 -3.080 10.577 1.00 89.06 88 THR A CA 1
ATOM 726 C C . THR A 1 88 ? -5.859 -1.673 10.155 1.00 89.06 88 THR A C 1
ATOM 728 O O . THR A 1 88 ? -6.666 -0.944 9.586 1.00 89.06 88 THR A O 1
ATOM 731 N N . LEU A 1 89 ? -4.611 -1.287 10.419 1.00 85.81 89 LEU A N 1
ATOM 732 C CA . LEU A 1 89 ? -4.061 -0.042 9.899 1.00 85.81 89 LEU A CA 1
ATOM 733 C C . LEU A 1 89 ? -3.744 -0.193 8.417 1.00 85.81 89 LEU A C 1
ATOM 735 O O . LEU A 1 89 ? -2.861 -0.965 8.031 1.00 85.81 89 LEU A O 1
ATOM 739 N N . VAL A 1 9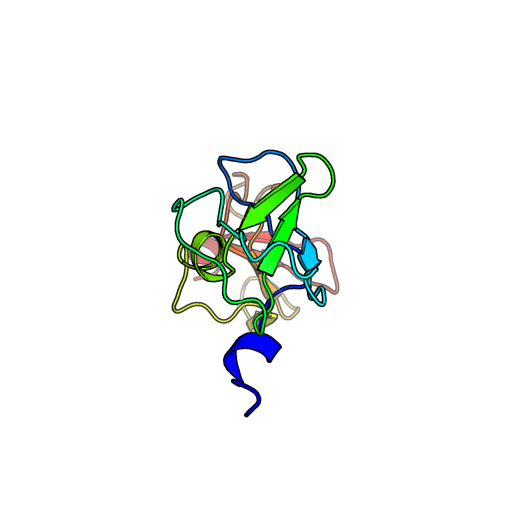0 ? -4.443 0.590 7.611 1.00 81.31 90 VAL A N 1
ATOM 740 C CA . VAL A 1 90 ? -4.302 0.640 6.162 1.00 81.31 90 VAL A CA 1
ATOM 741 C C . VAL A 1 90 ? -3.975 2.060 5.717 1.00 81.31 90 VAL A C 1
ATOM 743 O O . VAL A 1 90 ? -4.274 3.040 6.404 1.00 81.31 90 VAL A O 1
ATOM 746 N N . GLN A 1 91 ? -3.338 2.165 4.558 1.00 78.31 91 GLN A N 1
ATOM 747 C CA . GLN A 1 91 ? -3.226 3.421 3.837 1.00 78.31 91 GLN A CA 1
ATOM 748 C C . GLN A 1 91 ? -4.386 3.480 2.847 1.00 78.31 91 GLN A C 1
ATOM 750 O O . GLN A 1 91 ? -4.485 2.629 1.964 1.00 78.31 91 GLN A O 1
ATOM 755 N N . LYS A 1 92 ? -5.273 4.454 3.019 1.00 69.69 92 LYS A N 1
ATOM 756 C CA . LYS A 1 92 ? -6.267 4.818 2.023 1.00 69.69 92 LYS A CA 1
ATOM 757 C C . LYS A 1 92 ? -5.627 5.786 1.065 1.00 69.69 92 LYS A C 1
ATOM 759 O O . LYS A 1 92 ? -5.027 6.773 1.465 1.00 69.69 92 LYS A O 1
ATOM 764 N N . THR A 1 93 ? -5.732 5.446 -0.200 1.00 58.12 93 THR A N 1
ATOM 765 C CA . THR A 1 93 ? -5.183 6.252 -1.279 1.00 58.12 93 THR A CA 1
ATOM 766 C C . THR A 1 93 ? -6.218 6.474 -2.392 1.00 58.12 93 THR A C 1
ATOM 768 O O . THR A 1 93 ? -5.983 7.298 -3.266 1.00 58.12 93 THR A O 1
ATOM 771 N N . TRP A 1 94 ? -7.365 5.780 -2.310 1.00 49.25 94 TRP A N 1
ATOM 772 C CA . TRP A 1 94 ? -8.619 5.949 -3.055 1.00 49.25 94 TRP A CA 1
ATOM 773 C C . TRP A 1 94 ? -9.777 5.437 -2.193 1.00 49.25 94 TRP A C 1
ATOM 775 O O . TRP A 1 94 ? -9.530 4.658 -1.269 1.00 49.25 94 TRP A O 1
ATOM 785 N N . ASP A 1 95 ? -11.009 5.839 -2.524 1.00 67.50 95 ASP A N 1
ATOM 786 C CA . ASP A 1 95 ? -12.223 5.490 -1.772 1.00 67.50 95 ASP A CA 1
ATOM 787 C C . ASP A 1 95 ? -12.079 5.896 -0.301 1.00 67.50 95 ASP A C 1
ATOM 789 O O . ASP A 1 95 ? -11.789 5.071 0.559 1.00 67.50 95 ASP A O 1
ATOM 793 N N . HIS A 1 96 ? -12.172 7.204 -0.037 1.00 81.06 96 HIS A N 1
ATOM 794 C CA . HIS A 1 96 ? -12.006 7.786 1.294 1.00 81.06 96 HIS A CA 1
ATOM 795 C C . HIS A 1 96 ? -13.293 7.597 2.100 1.00 81.06 96 HIS A C 1
ATOM 797 O O . HIS A 1 96 ? -14.215 8.410 1.960 1.00 81.06 96 HIS A O 1
ATOM 803 N N . PRO A 1 97 ? -13.404 6.546 2.937 1.00 82.69 97 PRO A N 1
ATOM 804 C CA . PRO A 1 97 ? -14.607 6.362 3.719 1.00 82.69 97 PRO A CA 1
ATOM 805 C C . PRO A 1 97 ? -14.747 7.528 4.693 1.00 82.69 97 PRO A C 1
ATOM 807 O O . PRO A 1 97 ? -13.759 8.045 5.224 1.00 82.69 97 PRO A O 1
ATOM 810 N N . SER A 1 98 ? -15.988 7.915 4.961 1.00 88.44 98 SER A N 1
ATOM 811 C CA . SER A 1 98 ? -16.275 8.834 6.054 1.00 88.44 98 SER A CA 1
ATOM 812 C C . SER A 1 98 ? -15.916 8.168 7.375 1.00 88.44 98 SER A C 1
ATOM 814 O O . SER A 1 98 ? -16.396 7.069 7.681 1.00 88.44 98 SER A O 1
ATOM 816 N N . CYS A 1 99 ? -15.102 8.853 8.171 1.00 90.88 99 CYS A N 1
ATOM 817 C CA . CYS A 1 99 ? -14.777 8.435 9.520 1.00 90.88 99 CYS A CA 1
ATOM 818 C C . CYS A 1 99 ? -16.064 8.271 10.328 1.00 90.88 99 CYS A C 1
ATOM 820 O O . CYS A 1 99 ? -16.858 9.201 10.444 1.00 90.88 99 CYS A O 1
ATOM 822 N N . LYS A 1 100 ? -16.271 7.106 10.949 1.00 91.06 100 LYS A N 1
ATOM 823 C CA . LYS A 1 100 ? -17.475 6.854 11.762 1.00 91.06 100 LYS A CA 1
ATOM 824 C C . LYS A 1 100 ? -17.553 7.672 13.059 1.00 91.06 100 LYS A C 1
ATOM 826 O O . LYS A 1 100 ? -18.516 7.515 13.800 1.00 91.06 100 LYS A O 1
ATOM 831 N N . ILE A 1 101 ? -16.555 8.512 13.336 1.00 89.12 101 ILE A N 1
ATOM 832 C CA . ILE A 1 101 ? -16.429 9.283 14.579 1.00 89.12 101 ILE A CA 1
ATOM 833 C C . ILE A 1 101 ? -16.552 10.783 14.309 1.00 89.12 101 ILE A C 1
ATOM 835 O O . ILE A 1 101 ? -17.347 11.444 14.966 1.00 89.12 101 ILE A O 1
ATOM 839 N N . CYS A 1 102 ? -15.777 11.318 13.360 1.00 91.12 102 CYS A N 1
ATOM 840 C CA . CYS A 1 102 ? -15.792 12.746 13.025 1.00 91.12 102 CYS A CA 1
ATOM 841 C C . CYS A 1 102 ? -16.455 13.063 11.680 1.00 91.12 102 CYS A C 1
ATOM 843 O O . CYS A 1 102 ? -16.525 14.228 11.316 1.00 91.12 102 CYS A O 1
ATOM 845 N N . GLU A 1 103 ? -16.920 12.050 10.942 1.00 88.81 103 GLU A N 1
ATOM 846 C CA . GLU A 1 103 ? -17.607 12.163 9.643 1.00 88.81 103 GLU A CA 1
ATOM 847 C C . GLU A 1 103 ? -16.746 12.690 8.479 1.00 88.81 103 GLU A C 1
ATOM 849 O O . GLU A 1 103 ? -17.122 12.518 7.318 1.00 88.81 103 GLU A O 1
ATOM 854 N N . ASP A 1 104 ? -15.550 13.211 8.761 1.00 89.25 104 ASP A N 1
ATOM 855 C CA . ASP A 1 104 ? -14.578 13.631 7.751 1.00 89.25 104 ASP A CA 1
ATOM 856 C C . ASP A 1 104 ? -14.003 12.443 6.954 1.00 89.25 104 ASP A C 1
ATOM 858 O O . ASP A 1 104 ? -13.849 11.337 7.494 1.00 89.25 104 ASP A O 1
ATOM 862 N N . PRO A 1 105 ? -13.638 12.649 5.676 1.00 84.94 105 PRO A N 1
ATOM 863 C CA . PRO A 1 105 ? -13.031 11.614 4.845 1.00 84.94 105 PRO A CA 1
ATOM 864 C C . PRO A 1 105 ? -11.664 11.159 5.380 1.00 84.94 105 PRO A C 1
ATOM 866 O O . PRO A 1 105 ? -10.840 11.948 5.854 1.00 84.94 105 PRO A O 1
ATOM 869 N N . CYS A 1 106 ? -11.393 9.856 5.297 1.00 84.50 106 CYS A N 1
ATOM 870 C CA . CYS A 1 106 ? -10.088 9.297 5.640 1.00 84.50 106 CYS A CA 1
ATOM 871 C C . CYS A 1 106 ? -9.144 9.285 4.420 1.00 84.50 106 CYS A C 1
ATOM 873 O O . CYS A 1 106 ? -9.159 8.353 3.614 1.00 84.50 106 CYS A O 1
ATOM 875 N N . GLU A 1 107 ? -8.316 10.329 4.297 1.00 69.00 107 GLU A N 1
ATOM 876 C CA . GLU A 1 107 ? -7.466 10.582 3.116 1.00 69.00 107 GLU A CA 1
ATOM 877 C C . GLU A 1 107 ? -6.096 9.882 3.114 1.00 69.00 107 GLU A C 1
ATOM 879 O O . GLU A 1 107 ? -5.460 9.793 2.071 1.00 69.00 107 GLU A O 1
ATOM 884 N N . ASP A 1 108 ? -5.650 9.341 4.252 1.00 74.44 108 ASP A N 1
ATOM 885 C CA . ASP A 1 108 ? -4.358 8.652 4.366 1.00 74.44 108 ASP A CA 1
ATOM 886 C C . ASP A 1 108 ? -4.454 7.445 5.330 1.00 74.44 108 ASP A C 1
ATOM 888 O O . ASP A 1 108 ? -4.871 6.348 4.967 1.00 74.44 108 ASP A O 1
ATOM 892 N N . LEU A 1 109 ? -4.060 7.611 6.597 1.00 80.56 109 LEU A N 1
ATOM 893 C CA . LEU A 1 109 ? -3.970 6.518 7.569 1.00 80.56 109 LEU A CA 1
ATOM 894 C C . LEU A 1 109 ? -5.328 6.212 8.200 1.00 80.56 109 LEU A C 1
ATOM 896 O O . LEU A 1 109 ? -5.835 6.984 9.019 1.00 80.56 109 LEU A O 1
ATOM 900 N N . THR A 1 110 ? -5.862 5.036 7.885 1.00 87.31 110 THR A N 1
ATOM 901 C CA . THR A 1 110 ? -7.196 4.611 8.320 1.00 87.31 110 THR A CA 1
ATOM 902 C C . THR A 1 110 ? -7.110 3.305 9.089 1.00 87.31 110 THR A C 1
ATOM 904 O O . THR A 1 110 ? -6.352 2.404 8.734 1.00 87.31 110 THR A O 1
ATOM 907 N N . LEU A 1 111 ? -7.879 3.202 10.167 1.00 89.38 111 LEU A N 1
ATOM 908 C CA . LEU A 1 111 ? -8.141 1.944 10.844 1.00 89.38 111 LEU A CA 1
ATOM 909 C C . LEU A 1 111 ? -9.442 1.374 10.294 1.00 89.38 111 LEU A C 1
ATOM 911 O O . LEU A 1 111 ? -10.489 2.009 10.416 1.00 89.38 111 LEU A O 1
ATOM 915 N N . GLU A 1 112 ? -9.364 0.185 9.706 1.00 90.44 112 GLU A N 1
ATOM 916 C CA . GLU A 1 112 ? -10.517 -0.494 9.122 1.00 90.44 112 GLU A CA 1
ATOM 917 C C . GLU A 1 112 ? -10.777 -1.838 9.772 1.00 90.44 112 GLU A C 1
ATOM 919 O O . GLU A 1 112 ? -9.865 -2.639 9.981 1.00 90.44 112 GLU A O 1
ATOM 924 N N . CYS A 1 113 ? -12.041 -2.102 10.063 1.00 90.19 113 CYS A N 1
ATOM 925 C CA . CYS A 1 113 ? -12.477 -3.431 10.436 1.00 90.19 113 CYS A CA 1
ATOM 926 C C . CYS A 1 113 ? -12.654 -4.288 9.175 1.00 90.19 113 CYS A C 1
ATOM 928 O O . CYS A 1 113 ? -13.205 -3.841 8.176 1.00 90.19 113 CYS A O 1
ATOM 930 N N . VAL A 1 114 ? -12.179 -5.532 9.216 1.00 85.00 114 VAL A N 1
ATOM 931 C CA . VAL A 1 114 ? -12.377 -6.493 8.114 1.00 85.00 114 VAL A CA 1
ATOM 932 C C . VAL A 1 114 ? -13.706 -7.237 8.270 1.00 85.00 114 VAL A C 1
ATOM 934 O O . VAL A 1 114 ? -14.288 -7.703 7.296 1.00 85.00 114 VAL A O 1
ATOM 937 N N . GLU A 1 115 ? -14.200 -7.341 9.504 1.00 87.25 115 GLU A N 1
ATOM 938 C CA . GLU A 1 115 ? -15.438 -8.053 9.831 1.00 87.25 115 GLU A CA 1
ATOM 939 C C . GLU A 1 115 ? -16.685 -7.195 9.585 1.00 87.25 115 GLU A C 1
ATOM 941 O O . GLU A 1 115 ? -17.775 -7.719 9.357 1.00 87.25 115 GLU A O 1
ATOM 946 N N . CYS A 1 116 ? -16.543 -5.869 9.595 1.00 88.38 116 CYS A N 1
ATOM 947 C CA . CYS A 1 116 ? -17.629 -4.939 9.320 1.00 88.38 116 CYS A CA 1
ATOM 948 C C . CYS A 1 116 ? -17.121 -3.677 8.622 1.00 88.38 116 CYS A C 1
ATOM 950 O O . CYS A 1 116 ? -15.934 -3.384 8.633 1.00 88.38 116 CYS A O 1
ATOM 952 N N . ASN A 1 117 ? -18.028 -2.888 8.044 1.00 84.94 117 ASN A N 1
ATOM 953 C CA . ASN A 1 117 ? -17.675 -1.695 7.267 1.00 84.94 117 ASN A CA 1
ATOM 954 C C . ASN A 1 117 ? -17.352 -0.466 8.151 1.00 84.94 117 ASN A C 1
ATOM 956 O O . ASN A 1 117 ? -17.908 0.621 7.964 1.00 84.94 117 ASN A O 1
ATOM 960 N N . PHE A 1 118 ? -16.541 -0.669 9.192 1.00 89.94 118 PHE A N 1
ATOM 961 C CA . PHE A 1 118 ? -16.107 0.378 10.110 1.00 89.94 118 PHE A CA 1
ATOM 962 C C . PHE A 1 118 ? -14.748 0.924 9.675 1.00 89.94 118 PHE A C 1
ATOM 964 O O . PHE A 1 118 ? -13.764 0.184 9.658 1.00 89.94 118 PHE A O 1
ATOM 971 N N . SER A 1 119 ? -14.699 2.229 9.416 1.00 90.69 119 SER A N 1
ATOM 972 C CA . SER A 1 119 ? -13.480 2.956 9.069 1.00 90.69 119 SER A CA 1
ATOM 973 C C . SER A 1 119 ? -13.386 4.217 9.925 1.00 90.69 119 SER A C 1
ATOM 975 O O . SER A 1 119 ? -14.366 4.955 10.081 1.00 90.69 119 SER A O 1
ATOM 977 N N . ALA A 1 120 ? -12.217 4.460 10.507 1.00 90.62 120 ALA A N 1
ATOM 978 C CA . ALA A 1 120 ? -11.964 5.636 11.330 1.00 90.62 120 ALA A CA 1
ATOM 979 C C . ALA A 1 120 ? -10.514 6.106 11.206 1.00 90.62 120 ALA A C 1
ATOM 981 O O . ALA A 1 120 ? -9.599 5.303 10.992 1.00 90.62 120 ALA A O 1
ATOM 982 N N . HIS A 1 121 ? -10.280 7.408 11.388 1.00 88.31 121 HIS A N 1
ATOM 983 C CA . HIS A 1 121 ? -8.916 7.914 11.505 1.00 88.31 121 HIS A CA 1
ATOM 984 C C . HIS A 1 121 ? -8.249 7.310 12.730 1.00 88.31 121 HIS A C 1
ATOM 986 O O . HIS A 1 121 ? -8.848 7.199 13.802 1.00 88.31 121 HIS A O 1
ATOM 992 N N . ARG A 1 122 ? -6.955 7.013 12.607 1.00 82.88 122 ARG A N 1
ATOM 993 C CA . ARG A 1 122 ? -6.171 6.530 13.746 1.00 82.88 122 ARG A CA 1
ATOM 994 C C . ARG A 1 122 ? -6.236 7.486 14.943 1.00 82.88 122 ARG A C 1
ATOM 996 O O . ARG A 1 122 ? -6.274 7.012 16.069 1.00 82.88 122 ARG A O 1
ATOM 1003 N N . SER A 1 123 ? -6.250 8.797 14.701 1.00 83.06 123 SER A N 1
ATOM 1004 C CA . SER A 1 123 ? -6.328 9.846 15.728 1.00 83.06 123 SER A CA 1
ATOM 1005 C C . SER A 1 123 ? -7.682 9.946 16.430 1.00 83.06 123 SER A C 1
ATOM 1007 O O . SER A 1 123 ? -7.742 10.507 17.514 1.00 83.06 123 SER A O 1
ATOM 1009 N N . CYS A 1 124 ? -8.756 9.426 15.836 1.00 86.56 124 CYS A N 1
ATOM 1010 C CA . CYS A 1 124 ? -10.088 9.450 16.441 1.00 86.56 124 CYS A CA 1
ATOM 1011 C C . CYS A 1 124 ? -10.339 8.246 17.363 1.00 86.56 124 CYS A C 1
ATOM 1013 O O . CYS A 1 124 ? -11.316 8.241 18.103 1.00 86.56 124 CYS A O 1
ATOM 1015 N N . CYS A 1 125 ? -9.466 7.233 17.322 1.00 79.50 125 CYS A N 1
ATOM 1016 C CA . CYS A 1 125 ? -9.561 6.018 18.133 1.00 79.50 125 CYS A CA 1
ATOM 1017 C C . CYS A 1 125 ? -8.667 6.034 19.391 1.00 79.50 125 CYS A C 1
ATOM 1019 O O . CYS A 1 125 ? -8.526 4.985 20.023 1.00 79.50 125 CYS A O 1
ATOM 1021 N N . VAL A 1 126 ? -8.012 7.164 19.696 1.00 67.00 126 VAL A N 1
ATOM 10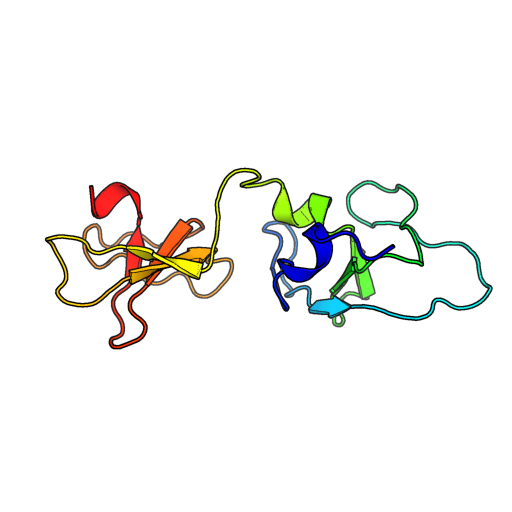22 C CA . VAL A 1 126 ? -7.067 7.347 20.822 1.00 67.00 126 VAL A CA 1
ATOM 1023 C C . VAL A 1 126 ? -7.656 8.212 21.921 1.00 67.00 126 VAL A C 1
ATOM 1025 O O . VAL A 1 126 ? -8.433 9.130 21.585 1.00 67.00 126 VAL A O 1
#

Foldseek 3Di:
DDDPVQVQQDQWDDALVDDAIWGWDQDQDDPPPAAAAPQPRDHDDNRGIWTAGPVVRGTHHSCSRPVVCPPDRFQDWDDFPVDDATWTWDFDCDDFQQAPQNRDTNHTTWTADPVDGHIHHPVRRD

Mean predicted aligned error: 12.83 Å

Radius of gyration: 17.01 Å; Cα contacts (8 Å, |Δi|>4): 206; chains: 1; bounding box: 38×26×46 Å

pLDDT: mean 75.27, std 13.03, range [34.12, 92.06]

InterPro domains:
  IPR004146 DC1 [PF03107] (18-65)
  IPR046349 C1-like domain superfamily [SSF57889] (2-70)
  IPR046349 C1-like domain superfamily [SSF57889] (82-125)
  IPR053192 Vacuole Formation Regulator [PTHR32410] (2-107)

Nearest PDB structures (foldseek):
  1v5n-assembly1_A  TM=8.310E-01  e=3.876E-02  Arabidopsis thaliana
  4b6d-assembly3_C  TM=7.225E-01  e=5.641E-01  Homo sapiens
  6nmi-assembly1_E  TM=6.585E-01  e=5.021E-01  Homo sapiens
  7o4l-assembly1_6  TM=3.171E-01  e=1.043E-01  Saccharomyces cerevisiae S288C
  7zn4-assembly1_g  TM=1.197E-01  e=7.746E+00  Escherichia phage T5

Organism: NCBI:txid262757

Solvent-accessible surface area (backbone atoms only — not comparable to full-atom values): 7806 Å² total; per-residue (Å²): 131,86,63,74,73,63,80,72,59,62,66,59,51,54,42,94,96,44,95,63,60,22,35,57,40,77,61,88,68,70,94,80,82,80,47,58,13,79,82,80,73,44,78,56,61,72,91,52,68,30,30,31,20,80,91,75,71,45,42,30,51,51,59,83,61,51,60,86,50,82,87,64,72,67,74,43,70,43,82,41,94,92,45,95,61,58,22,30,33,42,77,31,69,66,84,53,53,53,13,81,82,79,60,48,66,31,74,39,63,26,30,31,35,86,92,46,100,48,39,32,40,58,79,77,67,107

Sec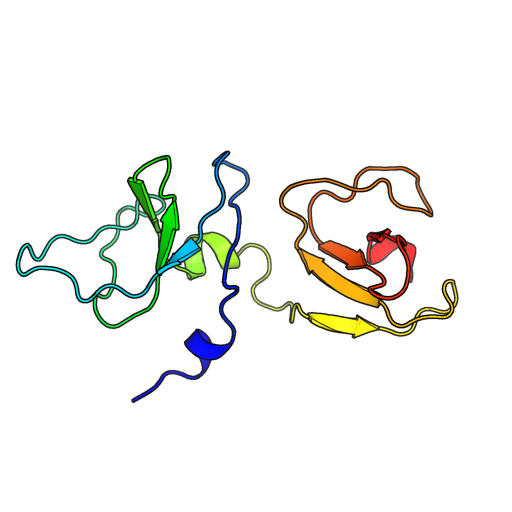ondary structure (DSSP, 8-state):
---TTGGG--SEE--TT-SSPEEEE-----TT---B-TTT-PBPPTTS-EEEETTTTEEE-HHHHHTTSTT--TT-EEEETTEEEEEEEEE-SSS-PBPTTT--B--SEEEEESSSS-EEEGGGG-

Sequence (126 aa):
MLDFKCATLQHSTSYGPHEHPFILCYSAEDDSGEYYCDICEEERNPKLWFYYCADCSYPVHPNCILEKFPNIKFGKTYKVDIHEHLLTLVQKTWDHPSCKICEDPCEDLTLECVECNFSAHRSCCV